Protein AF-A0A562ZFI2-F1 (afdb_monomer_lite)

Organism: NCBI:txid2596921

InterPro domains:
  IPR028974 TSP type-3 repeat [SSF103647] (74-122)

Radius of gyration: 59.34 Å; chains: 1; bounding box: 145×33×103 Å

pLDDT: mean 75.4, std 9.99, range [49.19, 89.62]

Structure (mmCIF, N/CA/C/O backbone):
data_AF-A0A562ZFI2-F1
#
_entry.id   AF-A0A562ZFI2-F1
#
loop_
_atom_site.group_PDB
_atom_site.id
_atom_site.type_symbol
_atom_site.label_atom_id
_atom_site.label_alt_id
_atom_site.label_comp_id
_atom_site.label_asym_id
_atom_site.label_entity_id
_atom_site.label_seq_id
_atom_site.pdbx_PDB_ins_code
_atom_site.Cartn_x
_atom_site.Cartn_y
_atom_site.Cartn_z
_atom_site.occupancy
_atom_site.B_iso_or_equiv
_atom_site.auth_seq_id
_atom_site.auth_comp_id
_atom_site.auth_asym_id
_atom_site.auth_atom_id
_atom_site.pdbx_PDB_model_num
ATOM 1 N N . MET A 1 1 ? 111.688 -13.008 -59.959 1.00 57.69 1 MET A N 1
ATOM 2 C CA . MET A 1 1 ? 110.525 -13.518 -59.191 1.00 57.69 1 MET A CA 1
ATOM 3 C C . MET A 1 1 ? 110.239 -14.950 -59.624 1.00 57.69 1 MET A C 1
ATOM 5 O O . MET A 1 1 ? 110.161 -15.202 -60.822 1.00 57.69 1 MET A O 1
ATOM 9 N N . ASN A 1 2 ? 110.143 -15.889 -58.679 1.00 64.81 2 ASN A N 1
ATOM 10 C CA . ASN A 1 2 ? 110.005 -17.320 -58.975 1.00 64.81 2 ASN A CA 1
ATOM 11 C C . ASN A 1 2 ? 108.561 -17.634 -59.393 1.00 64.81 2 ASN A C 1
ATOM 13 O O . ASN A 1 2 ? 107.645 -17.527 -58.579 1.00 64.81 2 ASN A O 1
ATOM 17 N N . ARG A 1 3 ? 108.364 -18.031 -60.660 1.00 65.94 3 ARG A N 1
ATOM 18 C CA . ARG A 1 3 ? 107.043 -18.238 -61.294 1.00 65.94 3 ARG A CA 1
ATOM 19 C C . ARG A 1 3 ? 106.118 -19.201 -60.530 1.00 65.94 3 ARG A C 1
ATOM 21 O O . ARG A 1 3 ? 104.900 -19.058 -60.588 1.00 65.94 3 ARG A O 1
ATOM 28 N N . SER A 1 4 ? 106.685 -20.150 -59.785 1.00 67.69 4 SER A N 1
ATOM 29 C CA . SER A 1 4 ? 105.947 -21.120 -58.965 1.00 67.69 4 SER A CA 1
ATOM 30 C C . SER A 1 4 ? 105.308 -20.508 -57.714 1.00 67.69 4 SER A C 1
ATOM 32 O O . SER A 1 4 ? 104.249 -20.965 -57.287 1.00 67.69 4 SER A O 1
ATOM 34 N N . VAL A 1 5 ? 105.911 -19.462 -57.142 1.00 70.75 5 VAL A N 1
ATOM 35 C CA . VAL A 1 5 ? 105.391 -18.779 -55.946 1.00 70.75 5 VAL A CA 1
ATOM 36 C C . VAL A 1 5 ? 104.191 -17.909 -56.317 1.00 70.75 5 VAL A C 1
ATOM 38 O O . VAL A 1 5 ? 103.161 -17.981 -55.654 1.00 70.75 5 VAL A O 1
ATOM 41 N N . THR A 1 6 ? 104.275 -17.186 -57.437 1.00 72.81 6 THR A N 1
ATOM 42 C CA . THR A 1 6 ? 103.173 -16.367 -57.973 1.00 72.81 6 THR A CA 1
ATOM 43 C C . THR A 1 6 ? 101.976 -17.198 -58.438 1.00 72.81 6 THR A C 1
ATOM 45 O O . THR A 1 6 ? 100.834 -16.771 -58.293 1.00 72.81 6 THR A O 1
ATOM 48 N N . PHE A 1 7 ? 102.211 -18.404 -58.967 1.00 78.25 7 PHE A N 1
ATOM 49 C CA . PHE A 1 7 ? 101.127 -19.300 -59.380 1.00 78.25 7 PHE A CA 1
ATOM 50 C C . PHE A 1 7 ? 100.343 -19.845 -58.176 1.00 78.25 7 PHE A C 1
ATOM 52 O O . PHE A 1 7 ? 99.115 -19.825 -58.169 1.00 78.25 7 PHE A O 1
ATOM 59 N N . ARG A 1 8 ? 101.041 -20.267 -57.113 1.00 81.38 8 ARG A N 1
ATOM 60 C CA . ARG A 1 8 ? 100.404 -20.777 -55.885 1.00 81.38 8 ARG A CA 1
ATOM 61 C C . ARG A 1 8 ? 99.591 -19.702 -55.162 1.00 81.38 8 ARG A C 1
ATOM 63 O O . ARG A 1 8 ? 98.486 -19.988 -54.709 1.00 81.38 8 ARG A O 1
ATOM 70 N N . SER A 1 9 ? 100.097 -18.468 -55.100 1.00 79.31 9 SER A N 1
ATOM 71 C CA . SER A 1 9 ? 99.352 -17.346 -54.517 1.00 79.31 9 SER A CA 1
ATOM 72 C C . SER A 1 9 ? 98.106 -16.990 -55.329 1.00 79.31 9 SER A C 1
ATOM 74 O O . SER A 1 9 ? 97.076 -16.679 -54.742 1.00 79.31 9 SER A O 1
ATOM 76 N N . ALA A 1 10 ? 98.167 -17.085 -56.663 1.00 85.31 10 ALA A N 1
ATOM 77 C CA . ALA A 1 10 ? 97.009 -16.838 -57.521 1.00 85.31 10 ALA A CA 1
ATOM 78 C C . ALA A 1 10 ? 95.898 -17.878 -57.303 1.00 85.31 10 ALA A C 1
ATOM 80 O O . ALA A 1 10 ? 94.730 -17.514 -57.201 1.00 85.31 10 ALA A O 1
ATOM 81 N N . VAL A 1 11 ? 96.256 -19.158 -57.156 1.00 88.06 11 VAL A N 1
ATOM 82 C CA . VAL A 1 11 ? 95.288 -20.229 -56.865 1.00 88.06 11 VAL A CA 1
ATOM 83 C C . VAL A 1 11 ? 94.666 -20.059 -55.477 1.00 88.06 11 VAL A C 1
ATOM 85 O O . VAL A 1 11 ? 93.452 -20.177 -55.336 1.00 88.06 11 VAL A O 1
ATOM 88 N N . ALA A 1 12 ? 95.463 -19.724 -54.458 1.00 86.62 12 ALA A N 1
ATOM 89 C CA . ALA A 1 12 ? 94.946 -19.468 -53.113 1.00 86.62 12 ALA A CA 1
ATOM 90 C C . ALA A 1 12 ? 93.996 -18.258 -53.078 1.00 86.62 12 ALA A C 1
ATOM 92 O O . ALA A 1 12 ? 92.936 -18.326 -52.459 1.00 86.62 12 ALA A O 1
ATOM 93 N N . ALA A 1 13 ? 94.338 -17.180 -53.790 1.00 87.38 13 ALA A N 1
ATOM 94 C CA . ALA A 1 13 ? 93.479 -16.007 -53.918 1.00 87.38 13 ALA A CA 1
ATOM 95 C C . ALA A 1 13 ? 92.168 -16.338 -54.647 1.00 87.38 13 ALA A C 1
ATOM 97 O O . ALA A 1 13 ? 91.101 -15.927 -54.196 1.00 87.38 13 ALA A O 1
ATOM 98 N N . ALA A 1 14 ? 92.231 -17.126 -55.725 1.00 88.88 14 ALA A N 1
ATOM 99 C CA . ALA A 1 14 ? 91.051 -17.558 -56.468 1.00 88.88 14 ALA A CA 1
ATOM 100 C C . ALA A 1 14 ? 90.124 -18.446 -55.622 1.00 88.88 14 ALA A C 1
ATOM 102 O O . ALA A 1 14 ? 88.913 -18.243 -55.628 1.00 88.88 14 ALA A O 1
ATOM 103 N N . LEU A 1 15 ? 90.679 -19.387 -54.853 1.00 86.75 15 LEU A N 1
ATOM 104 C CA . LEU A 1 15 ? 89.900 -20.246 -53.955 1.00 86.75 15 LEU A CA 1
ATOM 105 C C . LEU A 1 15 ? 89.289 -19.460 -52.789 1.00 86.75 15 LEU A C 1
ATOM 107 O O . LEU A 1 15 ? 88.132 -19.688 -52.443 1.00 86.75 15 LEU A O 1
ATOM 111 N N . GLY A 1 16 ? 90.027 -18.500 -52.225 1.00 85.69 16 GLY A N 1
ATOM 112 C CA . GLY A 1 16 ? 89.507 -17.600 -51.194 1.00 85.69 16 GLY A CA 1
ATOM 113 C C . GLY A 1 16 ? 88.344 -16.749 -51.706 1.00 85.69 16 GLY A C 1
ATOM 114 O O . GLY A 1 16 ? 87.298 -16.683 -51.064 1.00 85.69 16 GLY A O 1
ATOM 115 N N . LEU A 1 17 ? 88.485 -16.164 -52.899 1.00 82.94 17 LEU A N 1
ATOM 116 C CA . LEU A 1 17 ? 87.417 -15.408 -53.560 1.00 82.94 17 LEU A CA 1
ATOM 117 C C . LEU A 1 17 ? 86.199 -16.279 -53.884 1.00 82.94 17 LEU A C 1
ATOM 119 O O . LEU A 1 17 ? 85.071 -15.846 -53.661 1.00 82.94 17 LEU A O 1
ATOM 123 N N . ALA A 1 18 ? 86.408 -17.509 -54.358 1.00 80.19 18 ALA A N 1
ATOM 124 C CA . ALA A 1 18 ? 85.322 -18.440 -54.655 1.00 80.19 18 ALA A CA 1
ATOM 125 C C . ALA A 1 18 ? 84.540 -18.841 -53.392 1.00 80.19 18 ALA A C 1
ATOM 127 O O . ALA A 1 18 ? 83.312 -18.885 -53.422 1.00 80.19 18 ALA A O 1
ATOM 128 N N . ALA A 1 19 ? 85.226 -19.072 -52.269 1.00 78.94 19 ALA A N 1
ATOM 129 C CA . ALA A 1 19 ? 84.581 -19.384 -50.994 1.00 78.94 19 ALA A CA 1
ATOM 130 C C . ALA A 1 19 ? 83.771 -18.196 -50.439 1.00 78.94 19 ALA A C 1
ATOM 132 O O . ALA A 1 19 ? 82.663 -18.384 -49.940 1.00 78.94 19 ALA A O 1
ATOM 133 N N . LEU A 1 20 ? 84.284 -16.969 -50.582 1.00 73.19 20 LEU A N 1
ATOM 134 C CA . LEU A 1 20 ? 83.556 -15.745 -50.232 1.00 73.19 20 LEU A CA 1
ATOM 135 C C . LEU A 1 20 ? 82.312 -15.551 -51.109 1.00 73.19 20 LEU A C 1
ATOM 137 O O . LEU A 1 20 ? 81.243 -15.237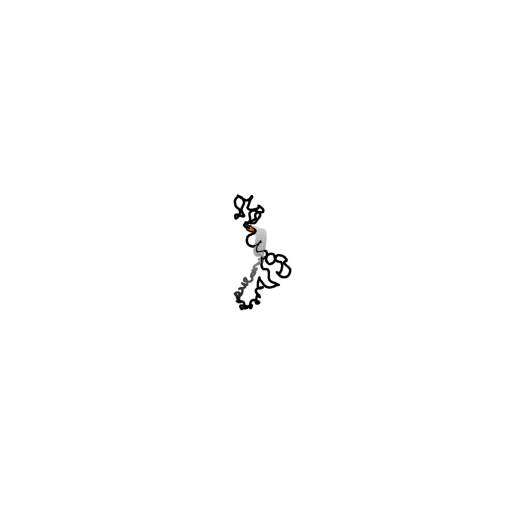 -50.589 1.00 73.19 20 LEU A O 1
ATOM 141 N N . ALA A 1 21 ? 82.417 -15.802 -52.415 1.00 72.56 21 ALA A N 1
ATOM 142 C CA . ALA A 1 21 ? 81.289 -15.691 -53.339 1.00 72.56 21 ALA A CA 1
ATOM 143 C C . ALA A 1 21 ? 80.206 -16.759 -53.099 1.00 72.56 21 ALA A C 1
ATOM 145 O O . ALA A 1 21 ? 79.027 -16.491 -53.311 1.00 72.56 21 ALA A O 1
ATOM 146 N N . ALA A 1 22 ? 80.581 -17.948 -52.619 1.00 67.25 22 ALA A N 1
ATOM 147 C CA . ALA A 1 22 ? 79.644 -19.031 -52.317 1.00 67.25 22 ALA A CA 1
ATOM 148 C C . ALA A 1 22 ? 78.835 -18.818 -51.021 1.00 67.25 22 ALA A C 1
ATOM 150 O O . ALA A 1 22 ? 77.887 -19.556 -50.767 1.00 67.25 22 ALA A O 1
ATOM 151 N N . SER A 1 23 ? 79.178 -17.818 -50.201 1.00 61.28 23 SER A N 1
ATOM 152 C CA . SER A 1 23 ? 78.543 -17.577 -48.895 1.00 61.28 23 SER A CA 1
ATOM 153 C C . SER A 1 23 ? 77.192 -16.840 -48.955 1.00 61.28 23 SER A C 1
ATOM 155 O O . SER A 1 23 ? 76.671 -16.426 -47.919 1.00 61.28 23 SER A O 1
ATOM 157 N N . THR A 1 24 ? 76.595 -16.666 -50.141 1.00 61.16 24 THR A N 1
ATOM 158 C CA . THR A 1 24 ? 75.329 -15.932 -50.289 1.00 61.16 24 THR A CA 1
ATOM 159 C C . THR A 1 24 ? 74.199 -16.606 -49.512 1.00 61.16 24 THR A C 1
ATOM 161 O O . THR A 1 24 ? 73.830 -17.752 -49.762 1.00 61.16 24 THR A O 1
ATOM 164 N N . ALA A 1 25 ? 73.691 -15.849 -48.547 1.00 60.34 25 ALA A N 1
ATOM 165 C CA . ALA A 1 25 ? 72.915 -16.267 -47.397 1.00 60.34 25 ALA A CA 1
ATOM 166 C C . ALA A 1 25 ? 71.620 -17.039 -47.704 1.00 60.34 25 ALA A C 1
ATOM 168 O O . ALA A 1 25 ? 70.786 -16.639 -48.517 1.00 60.34 25 ALA A O 1
ATOM 169 N N . SER A 1 26 ? 71.403 -18.110 -46.940 1.00 65.69 26 SER A N 1
ATOM 170 C CA . SER A 1 26 ? 70.094 -18.733 -46.777 1.00 65.69 26 SER A CA 1
ATOM 171 C C . SER A 1 26 ? 69.165 -17.760 -46.044 1.00 65.69 26 SER A C 1
ATOM 173 O O . SER A 1 26 ? 69.206 -17.649 -44.819 1.00 65.69 26 SER A O 1
ATOM 175 N N . HIS A 1 27 ? 68.334 -17.027 -46.779 1.00 64.06 27 HIS A N 1
ATOM 176 C CA . HIS A 1 27 ? 67.281 -16.206 -46.186 1.00 64.06 27 HIS A CA 1
ATOM 177 C C . HIS A 1 27 ? 66.012 -17.047 -46.050 1.00 64.06 27 HIS A C 1
ATOM 179 O O . HIS A 1 27 ? 65.254 -17.208 -47.007 1.00 64.06 27 HIS A O 1
ATOM 185 N N . ALA A 1 28 ? 65.770 -17.586 -44.856 1.00 67.25 28 ALA A N 1
ATOM 186 C CA . ALA A 1 28 ? 64.451 -18.089 -44.502 1.00 67.25 28 ALA A CA 1
ATOM 187 C C . ALA A 1 28 ? 63.522 -16.876 -44.353 1.00 67.25 28 ALA A C 1
ATOM 189 O O . ALA A 1 28 ? 63.568 -16.170 -43.347 1.00 67.25 28 ALA A O 1
ATOM 190 N N . ARG A 1 29 ? 62.735 -16.576 -45.391 1.00 66.56 29 ARG A N 1
ATOM 191 C CA . ARG A 1 29 ? 61.731 -15.510 -45.315 1.00 66.56 29 ARG A CA 1
ATOM 192 C C . ARG A 1 29 ? 60.590 -15.994 -44.429 1.00 66.56 29 ARG A C 1
ATOM 194 O O . ARG A 1 29 ? 59.867 -16.915 -44.799 1.00 66.56 29 ARG A O 1
ATOM 201 N N . GLY A 1 30 ? 60.482 -15.405 -43.245 1.00 69.62 30 GLY A N 1
ATOM 202 C CA . GLY A 1 30 ? 59.439 -15.686 -42.263 1.00 69.62 30 GLY A CA 1
ATOM 203 C C . GLY A 1 30 ? 58.289 -14.693 -42.369 1.00 69.62 30 GLY A C 1
ATOM 204 O O . GLY A 1 30 ? 57.959 -14.052 -41.378 1.00 69.62 30 GLY A O 1
ATOM 205 N N . ASP A 1 31 ? 57.705 -14.543 -43.556 1.00 75.00 31 ASP A N 1
ATOM 206 C CA . ASP A 1 31 ? 56.590 -13.619 -43.765 1.00 75.00 31 ASP A CA 1
ATOM 207 C C . ASP A 1 31 ? 55.275 -14.355 -43.496 1.00 75.00 31 ASP A C 1
ATOM 209 O O . ASP A 1 31 ? 54.649 -14.903 -44.404 1.00 75.00 31 ASP A O 1
ATOM 213 N N . PHE A 1 32 ? 54.861 -14.405 -42.230 1.00 73.94 32 PHE A N 1
ATOM 214 C CA . PHE A 1 32 ? 53.521 -14.860 -41.876 1.00 73.94 32 PHE A CA 1
ATOM 215 C C . PHE A 1 32 ? 52.756 -13.753 -41.157 1.00 73.94 32 PHE A C 1
ATOM 217 O O . PHE A 1 32 ? 53.235 -13.127 -40.214 1.00 73.94 32 PHE A O 1
ATOM 224 N N . GLN A 1 33 ? 51.534 -13.522 -41.624 1.00 81.75 33 GLN A N 1
ATOM 225 C CA . GLN A 1 33 ? 50.602 -12.570 -41.046 1.00 81.75 33 GLN A CA 1
ATOM 226 C C . GLN A 1 33 ? 49.455 -13.358 -40.425 1.00 81.75 33 GLN A C 1
ATOM 228 O O . GLN A 1 33 ? 48.697 -14.026 -41.124 1.00 81.75 33 GLN A O 1
ATOM 233 N N . ILE A 1 34 ? 49.340 -13.289 -39.102 1.00 80.75 34 ILE A N 1
ATOM 234 C CA . ILE A 1 34 ? 48.224 -13.884 -38.369 1.00 80.75 34 ILE A CA 1
ATOM 235 C C . ILE A 1 34 ? 47.249 -12.763 -38.040 1.00 80.75 34 ILE A C 1
ATOM 237 O O . ILE A 1 34 ? 47.576 -11.848 -37.285 1.00 80.75 34 ILE A O 1
ATOM 241 N N . SER A 1 35 ? 46.051 -12.837 -38.611 1.00 80.69 35 SER A N 1
ATOM 242 C CA . SER A 1 35 ? 44.931 -11.975 -38.256 1.00 80.69 35 SER A CA 1
ATOM 243 C C . SER A 1 35 ? 43.868 -12.801 -37.540 1.00 80.69 35 SER A C 1
ATOM 245 O O . SER A 1 35 ? 43.383 -13.813 -38.042 1.00 80.69 35 SER A O 1
ATOM 247 N N . ILE A 1 36 ? 43.518 -12.368 -36.331 1.00 83.00 36 ILE A N 1
ATOM 248 C CA . ILE A 1 36 ? 42.444 -12.963 -35.541 1.00 83.00 36 ILE A CA 1
ATOM 249 C C . ILE A 1 36 ? 41.283 -11.979 -35.590 1.00 83.00 36 ILE A C 1
ATOM 251 O O . ILE A 1 36 ? 41.344 -10.897 -35.010 1.00 83.00 36 ILE A O 1
ATOM 255 N N . GLY A 1 37 ? 40.243 -12.342 -36.337 1.00 83.19 37 GLY A N 1
ATOM 256 C CA . GLY A 1 37 ? 39.001 -11.584 -36.362 1.00 83.19 37 GLY A CA 1
ATOM 257 C C . GLY A 1 37 ? 38.244 -11.793 -35.058 1.00 83.19 37 GLY A C 1
ATOM 258 O O . GLY A 1 37 ? 37.961 -12.929 -34.682 1.00 83.19 37 GLY A O 1
ATOM 259 N N . VAL A 1 38 ? 37.905 -10.704 -34.374 1.00 84.50 38 VAL A N 1
ATOM 260 C CA . VAL A 1 38 ? 36.983 -10.751 -33.237 1.00 84.50 38 VAL A CA 1
ATOM 261 C C . VAL A 1 38 ? 35.573 -10.534 -33.789 1.00 84.50 38 VAL A C 1
ATOM 263 O O . VAL A 1 38 ? 35.373 -9.559 -34.521 1.00 84.50 38 VAL A O 1
ATOM 266 N N . PRO A 1 39 ? 34.600 -11.421 -33.510 1.00 82.62 39 PRO A N 1
ATOM 267 C CA . PRO A 1 39 ? 33.234 -11.209 -33.965 1.00 82.62 39 PRO A CA 1
ATOM 268 C C . PRO A 1 39 ? 32.685 -9.912 -33.370 1.00 82.62 39 PRO A C 1
ATOM 270 O O . PRO A 1 39 ? 32.902 -9.612 -32.193 1.00 82.62 39 PRO A O 1
ATOM 273 N N . ALA A 1 40 ? 31.986 -9.137 -34.201 1.00 82.88 40 ALA A N 1
ATOM 274 C CA .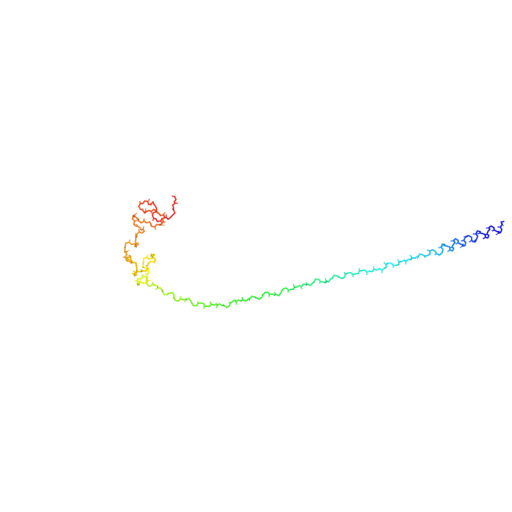 ALA A 1 40 ? 31.347 -7.909 -33.758 1.00 82.88 40 ALA A CA 1
ATOM 275 C C . ALA A 1 40 ? 30.353 -8.219 -32.624 1.00 82.88 40 ALA A C 1
ATOM 277 O O . ALA A 1 40 ? 29.653 -9.237 -32.690 1.00 82.88 40 ALA A O 1
ATOM 278 N N . PRO A 1 41 ? 30.278 -7.367 -31.588 1.00 80.19 41 PRO A N 1
ATOM 279 C CA . PRO A 1 41 ? 29.333 -7.566 -30.505 1.00 80.19 41 PRO A CA 1
ATOM 280 C C . PRO A 1 41 ? 27.907 -7.567 -31.058 1.00 80.19 41 PRO A C 1
ATOM 282 O O . PRO A 1 41 ? 27.478 -6.631 -31.735 1.00 80.19 41 PRO A O 1
ATOM 285 N N . VAL A 1 42 ? 27.176 -8.642 -30.768 1.00 82.44 42 VAL A N 1
ATOM 286 C CA . VAL A 1 42 ? 25.747 -8.730 -31.064 1.00 82.44 42 VAL A CA 1
ATOM 287 C C . VAL A 1 42 ? 25.017 -7.948 -29.982 1.00 82.44 42 VAL A C 1
ATOM 289 O O . VAL A 1 42 ? 24.957 -8.371 -28.827 1.00 82.44 42 VAL A O 1
ATOM 292 N N . TYR A 1 43 ? 24.485 -6.789 -30.356 1.00 81.50 43 TYR A N 1
ATOM 293 C CA . TYR A 1 43 ? 23.620 -6.009 -29.484 1.00 81.50 43 TYR A CA 1
ATOM 294 C C . TYR A 1 43 ? 22.203 -6.562 -29.565 1.00 81.50 43 TYR A C 1
ATOM 296 O O . TYR A 1 43 ? 21.556 -6.501 -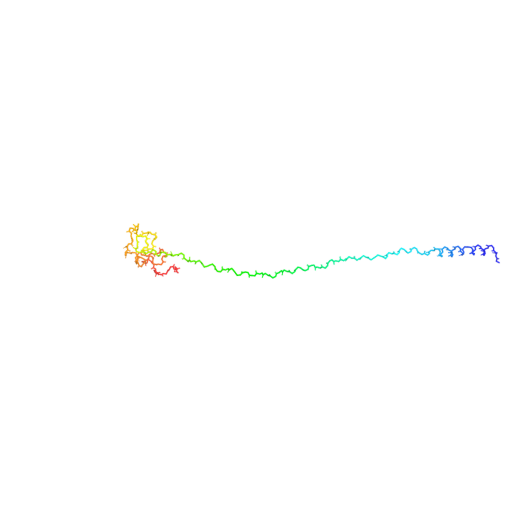30.610 1.00 81.50 43 TYR A O 1
ATOM 304 N N . TYR A 1 44 ? 21.721 -7.093 -28.448 1.00 80.69 44 TYR A N 1
ATOM 305 C CA . TYR A 1 44 ? 20.318 -7.441 -28.291 1.00 80.69 44 TYR A CA 1
ATOM 306 C C . TYR A 1 44 ? 19.556 -6.183 -27.881 1.00 80.69 44 TYR A C 1
ATOM 308 O O . TYR A 1 44 ? 19.824 -5.603 -26.831 1.00 80.69 44 TYR A O 1
ATOM 316 N N . SER A 1 45 ? 18.616 -5.751 -28.719 1.00 78.44 45 SER A N 1
ATOM 317 C CA . SER A 1 45 ? 17.616 -4.764 -28.328 1.00 78.44 45 SER A CA 1
ATOM 318 C C . SER A 1 45 ? 16.480 -5.489 -27.616 1.00 78.44 45 SER A C 1
ATOM 320 O O . SER A 1 45 ? 15.813 -6.331 -28.223 1.00 78.44 45 SER A O 1
ATOM 322 N N . GLU A 1 46 ? 16.254 -5.176 -26.346 1.00 83.12 46 GLU A N 1
ATOM 323 C CA . GLU A 1 46 ? 15.083 -5.676 -25.634 1.00 83.12 46 GLU A CA 1
ATOM 324 C C . GLU A 1 46 ? 13.808 -5.045 -26.229 1.00 83.12 46 GLU A C 1
ATOM 326 O O . GLU A 1 46 ? 13.768 -3.825 -26.429 1.00 83.12 46 GLU A O 1
ATOM 331 N N . PRO A 1 47 ? 12.779 -5.841 -26.577 1.00 82.56 47 PRO A N 1
ATOM 332 C CA . PRO A 1 47 ? 11.519 -5.299 -27.067 1.00 82.56 47 PRO A CA 1
ATOM 333 C C . PRO A 1 47 ? 10.850 -4.452 -25.981 1.00 82.56 47 PRO A C 1
ATOM 335 O O . PRO A 1 47 ? 10.904 -4.778 -24.796 1.00 82.56 47 PRO A O 1
ATOM 338 N N . ALA A 1 48 ? 10.198 -3.362 -26.389 1.00 84.19 48 ALA A N 1
ATOM 339 C CA . ALA A 1 48 ? 9.524 -2.478 -25.448 1.00 84.19 48 ALA A CA 1
ATOM 340 C C . ALA A 1 48 ? 8.459 -3.258 -24.648 1.00 84.19 48 ALA A C 1
ATOM 342 O O . ALA A 1 48 ? 7.674 -4.002 -25.248 1.00 84.19 48 ALA A O 1
ATOM 343 N N . PRO A 1 49 ? 8.403 -3.094 -23.315 1.00 83.56 49 PRO A N 1
ATOM 344 C CA . PRO A 1 49 ? 7.412 -3.775 -22.500 1.00 83.56 49 PRO A CA 1
ATO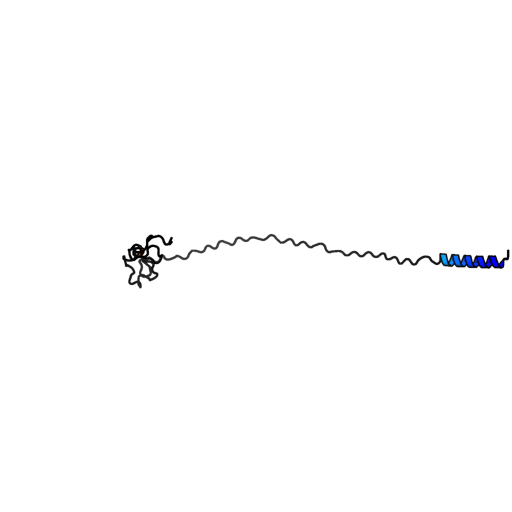M 345 C C . PRO A 1 49 ? 6.009 -3.318 -22.901 1.00 83.56 49 PRO A C 1
ATOM 347 O O . PRO A 1 49 ? 5.713 -2.123 -22.956 1.00 83.56 49 PRO A O 1
ATOM 350 N N . TYR A 1 50 ? 5.133 -4.283 -23.177 1.00 85.38 50 TYR A N 1
ATOM 351 C CA . TYR A 1 50 ? 3.726 -4.009 -23.426 1.00 85.38 50 TYR A CA 1
ATOM 352 C C . TYR A 1 50 ? 2.979 -3.971 -22.092 1.00 85.38 50 TYR A C 1
ATOM 354 O O . TYR A 1 50 ? 2.831 -4.992 -21.416 1.00 85.38 50 TYR A O 1
ATOM 362 N N . TYR A 1 51 ? 2.500 -2.790 -21.711 1.00 82.62 51 TYR A N 1
ATOM 363 C CA . TYR A 1 51 ? 1.703 -2.618 -20.502 1.00 82.62 51 TYR A CA 1
ATOM 364 C C . TYR A 1 51 ? 0.236 -2.930 -20.794 1.00 82.62 51 TYR A C 1
ATOM 366 O O . TYR A 1 51 ? -0.429 -2.215 -21.542 1.00 82.62 51 TYR A O 1
ATOM 374 N N . TYR A 1 52 ? -0.280 -3.990 -20.174 1.00 83.81 52 TYR A N 1
ATOM 375 C CA . TYR A 1 52 ? -1.709 -4.284 -20.173 1.00 83.81 52 TYR A CA 1
ATOM 376 C C . TYR A 1 52 ? -2.366 -3.623 -18.967 1.00 83.81 52 TYR A C 1
ATOM 378 O O . TYR A 1 52 ? -1.975 -3.865 -17.825 1.00 83.81 52 TYR A O 1
ATOM 386 N N . GLN A 1 53 ? -3.399 -2.821 -19.218 1.00 84.44 53 GLN A N 1
ATOM 387 C CA . GLN A 1 53 ? -4.305 -2.394 -18.162 1.00 84.44 53 GLN A CA 1
ATOM 388 C C . GLN A 1 53 ? -5.301 -3.533 -17.898 1.00 84.44 53 GLN A C 1
ATOM 390 O O . GLN A 1 53 ? -6.032 -3.910 -18.819 1.00 84.44 53 GLN A O 1
ATOM 395 N N . PRO A 1 54 ? -5.338 -4.118 -16.686 1.00 85.25 54 PRO A N 1
ATOM 396 C CA . PRO A 1 54 ? -6.324 -5.140 -16.372 1.00 85.25 54 PRO A CA 1
ATOM 397 C C . PRO A 1 54 ? -7.728 -4.536 -16.447 1.00 85.25 54 PRO A C 1
ATOM 399 O O . PRO A 1 54 ? -7.956 -3.401 -16.023 1.00 85.25 54 PRO A O 1
ATOM 402 N N . SER A 1 55 ? -8.672 -5.301 -16.994 1.00 84.88 55 SER A N 1
ATOM 403 C CA . SER A 1 55 ? -10.072 -4.883 -17.038 1.00 84.88 55 SER A CA 1
ATOM 404 C C . SER A 1 55 ? -10.603 -4.727 -15.605 1.00 84.88 55 SER A C 1
ATOM 406 O O . SER A 1 55 ? -10.361 -5.613 -14.778 1.00 84.88 55 SER A O 1
ATOM 408 N N . PRO A 1 56 ? -11.296 -3.621 -15.277 1.00 83.94 56 PRO A N 1
ATOM 409 C CA . PRO A 1 56 ? -11.866 -3.441 -13.953 1.00 83.94 56 PRO A CA 1
ATOM 410 C C . PRO A 1 56 ? -12.921 -4.519 -13.693 1.00 83.94 56 PRO A C 1
ATOM 412 O O . PRO A 1 56 ? -13.929 -4.618 -14.392 1.00 83.94 56 PRO A O 1
ATOM 415 N N . VAL A 1 57 ? -12.690 -5.331 -12.663 1.00 84.75 57 VAL A N 1
ATOM 416 C CA . VAL A 1 57 ? -13.677 -6.296 -12.181 1.00 84.75 57 VAL A CA 1
ATOM 417 C C . VAL A 1 57 ? -14.624 -5.567 -11.239 1.00 84.75 57 VAL A C 1
ATOM 419 O O . VAL A 1 57 ? -14.256 -5.205 -10.121 1.00 84.75 57 VAL A O 1
ATOM 422 N N . TYR A 1 58 ? -15.858 -5.358 -11.688 1.00 79.12 58 TYR A N 1
ATOM 423 C CA . TYR A 1 58 ? -16.917 -4.836 -10.835 1.00 79.12 58 TYR A CA 1
ATOM 424 C C . TYR A 1 58 ? -17.456 -5.960 -9.953 1.00 79.12 58 TYR A C 1
ATOM 426 O O . TYR A 1 58 ? -18.263 -6.781 -10.386 1.00 79.12 58 TYR A O 1
ATOM 434 N N . VAL A 1 59 ? -17.007 -5.993 -8.701 1.00 80.25 59 VAL A N 1
ATOM 435 C CA . VAL A 1 59 ? -17.614 -6.846 -7.680 1.00 80.25 59 VAL A CA 1
ATOM 436 C C . VAL A 1 59 ? -18.844 -6.122 -7.156 1.00 80.25 59 VAL A C 1
ATOM 438 O O . VAL A 1 59 ? -18.733 -5.035 -6.590 1.00 80.25 59 VAL A O 1
ATOM 441 N N . GLN A 1 60 ? -20.022 -6.718 -7.335 1.00 82.75 60 GLN A N 1
ATOM 442 C CA . GLN A 1 60 ? -21.196 -6.276 -6.596 1.00 82.75 60 GLN A CA 1
ATOM 443 C C . GLN A 1 60 ? -20.937 -6.575 -5.111 1.00 82.75 60 GLN A C 1
ATOM 445 O O . GLN A 1 60 ? -20.755 -7.748 -4.768 1.00 82.75 60 GLN A O 1
ATOM 450 N N . PRO A 1 61 ? -20.869 -5.560 -4.227 1.00 75.44 61 PRO A N 1
ATOM 451 C CA . PRO A 1 61 ? -20.737 -5.819 -2.805 1.00 75.44 61 PRO A CA 1
ATOM 452 C C . PRO A 1 61 ? -21.928 -6.665 -2.361 1.00 75.44 61 PRO A C 1
ATOM 454 O O . PRO A 1 61 ? -23.076 -6.365 -2.700 1.00 75.44 61 PRO A O 1
ATOM 457 N N . GLN A 1 62 ? -21.644 -7.747 -1.637 1.00 71.00 62 GLN A N 1
ATOM 458 C CA . GLN A 1 62 ? -22.693 -8.589 -1.080 1.00 71.00 62 GLN A CA 1
ATOM 459 C C . GLN A 1 62 ? -23.583 -7.713 -0.191 1.00 71.00 62 GLN A C 1
ATOM 461 O O . GLN A 1 62 ? -23.044 -6.918 0.589 1.00 71.00 62 GLN A O 1
ATOM 466 N N . PRO A 1 63 ? -24.919 -7.808 -0.307 1.00 66.31 63 PRO A N 1
ATOM 467 C CA . PRO A 1 63 ? -25.806 -7.051 0.555 1.00 66.31 63 PRO A CA 1
ATOM 468 C C . PRO A 1 63 ? -25.527 -7.451 2.002 1.00 66.31 63 PRO A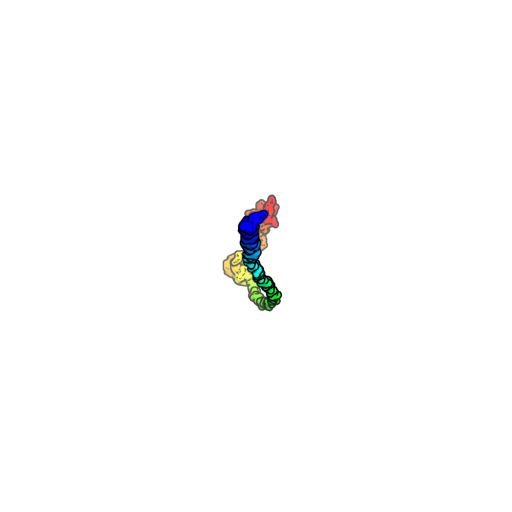 C 1
ATOM 470 O O . PRO A 1 63 ? -25.854 -8.553 2.442 1.00 66.31 63 PRO A O 1
ATOM 473 N N . VAL A 1 64 ? -24.894 -6.544 2.746 1.00 60.28 64 VAL A N 1
ATOM 474 C CA . VAL A 1 64 ? -24.788 -6.663 4.194 1.00 60.28 64 VAL A CA 1
ATOM 475 C C . VAL A 1 64 ? -26.183 -6.383 4.721 1.00 60.28 64 VAL A C 1
ATOM 477 O O . VAL A 1 64 ? -26.611 -5.231 4.816 1.00 60.28 64 VAL A O 1
ATOM 480 N N . TYR A 1 65 ? -26.920 -7.448 5.020 1.00 55.22 65 TYR A N 1
ATOM 481 C CA . TYR A 1 65 ? -28.145 -7.332 5.788 1.00 55.22 65 TYR A CA 1
ATOM 482 C C . TYR A 1 65 ? -27.751 -6.782 7.152 1.00 55.22 65 TYR A C 1
ATOM 484 O O . TYR A 1 65 ? -27.192 -7.489 7.989 1.00 55.22 65 TYR A O 1
ATOM 492 N N . GLY A 1 66 ? -27.980 -5.483 7.348 1.00 53.38 66 GLY A N 1
ATOM 493 C CA . GLY A 1 66 ? -27.812 -4.856 8.643 1.00 53.38 66 GLY A CA 1
ATOM 494 C C . GLY A 1 66 ? -28.678 -5.621 9.627 1.00 53.38 66 GLY A C 1
ATOM 495 O O . GLY A 1 66 ? -29.905 -5.549 9.548 1.00 53.38 66 GLY A O 1
ATOM 496 N N . HIS A 1 67 ? -28.043 -6.377 10.525 1.00 57.97 67 HIS A N 1
ATOM 497 C CA . HIS A 1 67 ? -28.728 -6.946 11.670 1.00 57.97 67 HIS A CA 1
ATOM 498 C C . HIS A 1 67 ? -29.414 -5.770 12.352 1.00 57.97 67 HIS A C 1
ATOM 500 O O . HIS A 1 67 ? -28.754 -4.867 12.873 1.00 57.97 67 HIS A O 1
ATOM 506 N N . GLN A 1 68 ? -30.745 -5.720 12.273 1.00 63.62 68 GLN A N 1
ATOM 507 C CA . GLN A 1 68 ? -31.518 -4.775 13.057 1.00 63.62 68 GLN A CA 1
ATOM 508 C C . GLN A 1 68 ? -31.060 -4.997 14.491 1.00 63.62 68 GLN A C 1
ATOM 510 O O . GLN A 1 68 ? -31.365 -6.035 15.070 1.00 63.62 68 GLN A O 1
ATOM 515 N N . ARG A 1 69 ? -30.303 -4.045 15.052 1.00 64.50 69 ARG A N 1
ATOM 516 C CA . ARG A 1 69 ? -29.690 -4.182 16.386 1.00 64.50 69 ARG A CA 1
ATOM 517 C C . ARG A 1 69 ? -30.706 -4.539 17.467 1.00 64.50 69 ARG A C 1
ATOM 519 O O . ARG A 1 69 ? -30.343 -5.008 18.527 1.00 64.50 69 ARG A O 1
ATOM 526 N N . ARG A 1 70 ? -31.991 -4.305 17.196 1.00 67.62 70 ARG A N 1
ATOM 527 C CA . ARG A 1 70 ? -33.115 -4.582 18.089 1.00 67.62 70 ARG A CA 1
ATOM 528 C C . ARG A 1 70 ? -33.803 -5.930 17.858 1.00 67.62 70 ARG A C 1
ATOM 530 O O . ARG A 1 70 ? -34.620 -6.303 18.692 1.00 67.62 70 ARG A O 1
ATOM 537 N N . GLY A 1 71 ? -33.533 -6.620 16.752 1.00 75.00 71 GLY A N 1
ATOM 538 C CA . GLY A 1 71 ? -34.088 -7.944 16.468 1.00 75.00 71 GLY A CA 1
ATOM 539 C C . GLY A 1 71 ? -33.461 -9.023 17.353 1.00 75.00 71 GLY A C 1
ATOM 540 O O . GLY A 1 71 ? -32.404 -8.804 17.933 1.00 75.00 71 GLY A O 1
ATOM 541 N N . ALA A 1 72 ? -34.092 -10.195 17.434 1.00 79.25 72 ALA A N 1
ATOM 542 C CA . ALA A 1 72 ? -33.642 -11.317 18.271 1.00 79.25 72 ALA A CA 1
ATOM 543 C C . ALA A 1 72 ? -32.182 -11.752 18.003 1.00 79.25 72 ALA A C 1
ATOM 545 O O . ALA A 1 72 ? -31.476 -12.160 18.918 1.00 79.25 72 ALA A O 1
ATOM 546 N N . TRP A 1 73 ? -31.725 -11.617 16.756 1.00 82.06 73 TRP A N 1
ATOM 547 C CA . TRP A 1 73 ? -30.356 -11.927 16.320 1.00 82.06 73 TRP A CA 1
ATOM 548 C C . TRP A 1 73 ? -29.459 -10.690 16.183 1.00 82.06 73 TRP A C 1
ATOM 550 O O . TRP A 1 73 ? -28.376 -10.774 15.614 1.00 82.06 73 TRP A O 1
ATOM 560 N N . GLY A 1 74 ? -29.939 -9.519 16.602 1.00 80.12 74 GLY A N 1
ATOM 561 C CA . GLY A 1 74 ? -29.122 -8.316 16.704 1.00 80.12 74 GLY A CA 1
ATOM 562 C C . GLY A 1 74 ? -28.314 -8.312 17.997 1.00 80.12 74 GLY A C 1
ATOM 563 O O . GLY A 1 74 ? -28.603 -9.080 18.907 1.00 80.12 74 GLY A O 1
ATOM 564 N N . ASP A 1 75 ? -27.339 -7.418 18.057 1.00 74.94 75 ASP A N 1
ATOM 565 C CA . ASP A 1 75 ? -26.536 -7.124 19.243 1.00 74.94 75 ASP A CA 1
ATOM 566 C C . ASP A 1 75 ? -26.803 -5.656 19.613 1.00 74.94 75 ASP A C 1
ATOM 568 O O . ASP A 1 75 ? -26.376 -4.720 18.913 1.00 74.94 75 ASP A O 1
ATOM 572 N N . ARG A 1 76 ? -27.683 -5.460 20.599 1.00 76.94 76 ARG A N 1
ATOM 573 C CA . ARG A 1 76 ? -28.257 -4.148 20.915 1.00 76.94 76 ARG A CA 1
ATOM 574 C C . ARG A 1 76 ? -27.280 -3.263 21.670 1.00 76.94 76 ARG A C 1
ATOM 576 O O . ARG A 1 76 ? -27.255 -2.059 21.394 1.00 76.94 76 ARG A O 1
ATOM 583 N N . ASP A 1 77 ? -26.531 -3.826 22.603 1.00 72.25 77 ASP A N 1
ATOM 584 C CA . ASP A 1 77 ? -25.619 -3.115 23.496 1.00 72.25 77 ASP A CA 1
ATOM 585 C C . ASP A 1 77 ? -24.135 -3.303 23.135 1.00 72.25 77 ASP A C 1
ATOM 587 O O . ASP A 1 77 ? -23.299 -2.534 23.614 1.00 72.25 77 ASP A O 1
ATOM 591 N N . GLY A 1 78 ? -23.823 -4.177 22.175 1.00 71.00 78 GLY A N 1
ATOM 592 C CA . GLY A 1 78 ? -22.506 -4.293 21.554 1.00 71.00 78 GLY A CA 1
ATOM 593 C C . GLY A 1 78 ? -21.544 -5.190 22.323 1.00 71.00 78 GLY A C 1
ATOM 594 O O . GLY A 1 78 ? -20.331 -4.993 22.206 1.00 71.00 78 GLY A O 1
ATOM 595 N N . ASP A 1 79 ? -22.058 -6.110 23.137 1.00 73.00 79 ASP A N 1
ATOM 596 C CA . ASP A 1 79 ? -21.257 -7.022 23.953 1.00 73.00 79 ASP A CA 1
ATOM 597 C C . ASP A 1 79 ? -20.909 -8.343 23.230 1.00 73.00 79 ASP A C 1
ATOM 599 O O . ASP A 1 79 ? -20.124 -9.149 23.738 1.00 73.00 79 ASP A O 1
ATOM 603 N N . GLY A 1 80 ? -21.425 -8.531 22.008 1.00 74.94 80 GLY A N 1
ATOM 604 C CA . GLY A 1 80 ? -21.189 -9.701 21.167 1.00 74.94 80 GLY A CA 1
ATOM 605 C C . GLY A 1 80 ? -22.135 -10.877 21.425 1.00 74.94 80 GLY A C 1
ATOM 606 O O . GLY A 1 80 ? -21.979 -11.921 20.783 1.00 74.94 80 GLY A O 1
ATOM 607 N N . ILE A 1 81 ? -23.119 -10.736 22.318 1.00 79.06 81 ILE A N 1
ATOM 608 C CA . ILE A 1 81 ? -24.142 -11.745 22.588 1.00 79.06 81 ILE A CA 1
ATOM 609 C C . ILE A 1 81 ? -25.430 -11.361 21.837 1.00 79.06 81 ILE A C 1
ATOM 611 O O . ILE A 1 81 ? -25.914 -10.238 21.941 1.00 79.06 81 ILE A O 1
ATOM 615 N N . PRO A 1 82 ? -26.044 -12.273 21.057 1.00 84.06 82 PRO A N 1
ATOM 616 C CA . PRO A 1 82 ? -27.321 -11.974 20.418 1.00 84.06 82 PRO A CA 1
ATOM 617 C C . PRO A 1 82 ? -28.405 -11.671 21.456 1.00 84.06 82 PRO A C 1
ATOM 619 O O . PRO A 1 82 ? -28.567 -12.442 22.398 1.00 84.06 82 PRO A O 1
ATOM 622 N N . ASN A 1 83 ? -29.233 -10.653 21.214 1.00 78.75 83 ASN A N 1
ATOM 623 C CA . ASN A 1 83 ? -30.336 -10.222 22.087 1.00 78.75 83 ASN A CA 1
ATOM 624 C C . ASN A 1 83 ? -31.209 -11.376 22.626 1.00 78.75 83 ASN A C 1
ATOM 626 O O . ASN A 1 83 ? -31.651 -11.359 23.767 1.00 78.75 83 ASN A O 1
ATOM 630 N N . ALA A 1 84 ? -31.464 -12.413 21.817 1.00 81.56 84 ALA A N 1
ATOM 631 C CA . ALA A 1 84 ? -32.247 -13.583 22.232 1.00 81.56 84 ALA A CA 1
ATOM 632 C C . ALA A 1 84 ? -31.579 -14.445 23.321 1.00 81.56 84 ALA A C 1
ATOM 634 O O . ALA A 1 84 ? -32.264 -15.184 24.025 1.00 81.56 84 ALA A O 1
ATOM 635 N N . HIS A 1 85 ? -30.253 -14.388 23.414 1.00 81.50 85 HIS A N 1
ATOM 636 C CA . HIS A 1 85 ? -29.420 -15.139 24.357 1.00 81.50 85 HIS A CA 1
ATOM 637 C C . HIS A 1 85 ? -28.800 -14.222 25.412 1.00 81.50 85 HIS A C 1
ATOM 639 O O . HIS A 1 85 ? -28.279 -14.702 26.420 1.00 81.50 85 HIS A O 1
ATOM 645 N N . ASP A 1 86 ? -28.889 -12.915 25.198 1.00 73.25 86 ASP A N 1
ATOM 646 C CA . ASP A 1 86 ? -28.443 -11.916 26.134 1.00 73.25 86 ASP A CA 1
ATOM 647 C C . ASP A 1 86 ? -29.532 -11.645 27.180 1.00 73.25 86 ASP A C 1
ATOM 649 O O . ASP A 1 86 ? -30.543 -10.973 26.962 1.00 73.25 86 ASP A O 1
ATOM 653 N N . ARG A 1 87 ? -29.302 -12.182 28.380 1.00 72.06 87 ARG A N 1
ATOM 654 C CA . ARG A 1 87 ? -30.154 -11.946 29.553 1.00 72.06 87 ARG A CA 1
ATOM 655 C C . ARG A 1 87 ? -30.199 -10.456 29.932 1.00 72.06 87 ARG A C 1
ATOM 657 O O . ARG A 1 87 ? -31.107 -10.045 30.663 1.00 72.06 87 ARG A O 1
ATOM 664 N N . TRP A 1 88 ? -29.242 -9.663 29.462 1.00 66.69 88 TRP A N 1
ATOM 665 C CA . TRP A 1 88 ? -29.085 -8.244 29.733 1.00 66.69 88 TRP A CA 1
ATOM 666 C C . TRP A 1 88 ? -29.300 -7.337 28.504 1.00 66.69 88 TRP A C 1
ATOM 668 O O . TRP A 1 88 ? -29.070 -6.138 28.659 1.00 66.69 88 TRP A O 1
ATOM 678 N N . ASP A 1 89 ? -29.933 -7.839 27.422 1.00 62.44 89 ASP A N 1
ATOM 679 C CA . ASP A 1 89 ? -30.262 -7.155 26.132 1.00 62.44 89 ASP A CA 1
ATOM 680 C C . ASP A 1 89 ? -30.717 -5.695 26.307 1.00 62.44 89 ASP A C 1
ATOM 682 O O . ASP A 1 89 ? -30.425 -4.800 25.514 1.00 62.44 89 ASP A O 1
ATOM 686 N N . ASN A 1 90 ? -31.452 -5.417 27.388 1.00 58.34 90 ASN A N 1
ATOM 687 C CA . ASN A 1 90 ? -31.978 -4.090 27.702 1.00 58.34 90 ASN A CA 1
ATOM 688 C C . ASN A 1 90 ? -31.625 -3.579 29.091 1.00 58.34 90 ASN A C 1
ATOM 690 O O . ASN A 1 90 ? -32.422 -2.857 29.709 1.00 58.34 90 ASN A O 1
ATOM 694 N N . SER A 1 91 ? -30.431 -3.862 29.598 1.00 55.59 91 SER A N 1
ATOM 695 C CA . SER A 1 91 ? -29.954 -3.102 30.739 1.00 55.59 91 SER A CA 1
ATOM 696 C C . SER A 1 91 ? -29.683 -1.667 30.277 1.00 55.59 91 SER A C 1
ATOM 698 O O . SER A 1 91 ? -28.560 -1.259 30.011 1.00 55.59 91 SER A O 1
ATOM 700 N N . ARG A 1 92 ? -30.718 -0.816 30.358 1.00 49.19 92 ARG A N 1
ATOM 701 C CA . ARG A 1 92 ? -30.641 0.661 30.446 1.00 49.19 92 ARG A CA 1
ATOM 702 C C . ARG A 1 92 ? -29.647 1.142 31.523 1.00 49.19 92 ARG A C 1
ATOM 704 O O . ARG A 1 92 ? -29.447 2.335 31.713 1.00 49.19 92 ARG A O 1
ATOM 711 N N . ARG A 1 93 ? -29.053 0.208 32.272 1.00 51.41 93 ARG A N 1
ATOM 712 C CA . ARG A 1 93 ? -27.944 0.383 33.197 1.00 51.41 93 ARG A CA 1
ATOM 713 C C . ARG A 1 93 ? -26.572 0.490 32.513 1.00 51.41 93 ARG A C 1
ATOM 715 O O . ARG A 1 93 ? -25.725 1.131 33.126 1.00 51.41 93 ARG A O 1
ATOM 722 N N . HIS A 1 94 ? -26.368 -0.053 31.309 1.00 51.28 94 HIS A N 1
ATOM 723 C CA . HIS A 1 94 ? -25.068 -0.052 30.618 1.00 51.28 94 HIS A CA 1
ATOM 724 C C . HIS A 1 94 ? -24.813 1.184 29.762 1.00 51.28 94 HIS A C 1
ATOM 726 O O . HIS A 1 94 ? -23.659 1.570 29.610 1.00 51.28 94 HIS A O 1
ATOM 732 N N . VAL A 1 95 ? -25.864 1.870 29.297 1.00 53.31 95 VAL A N 1
ATOM 733 C CA . VAL A 1 95 ? -25.720 3.009 28.367 1.00 53.31 95 VAL A CA 1
ATOM 734 C C . VAL A 1 95 ? -24.865 4.151 28.928 1.00 53.31 95 VAL A C 1
ATOM 736 O O . VAL A 1 95 ? -24.270 4.883 28.155 1.00 53.31 95 VAL A O 1
ATOM 739 N N . ASN A 1 96 ? -24.741 4.248 30.256 1.00 59.09 96 ASN A N 1
ATOM 740 C CA . ASN A 1 96 ? -23.870 5.214 30.928 1.00 59.09 96 ASN A CA 1
ATOM 741 C C . ASN A 1 96 ? -22.988 4.544 31.999 1.00 59.09 96 ASN A C 1
ATOM 743 O O . ASN A 1 96 ? -22.627 5.193 32.978 1.00 59.09 96 ASN A O 1
ATOM 747 N N . GLN A 1 97 ? -22.713 3.233 31.911 1.00 62.25 97 GLN A N 1
ATOM 748 C CA . GLN A 1 97 ? -21.921 2.561 32.953 1.00 62.25 97 GLN A CA 1
ATOM 749 C C . GLN A 1 97 ? -20.477 3.050 32.961 1.00 62.25 97 GLN A C 1
ATOM 751 O O . GLN A 1 97 ? -19.931 3.212 34.045 1.00 62.25 97 GLN A O 1
ATOM 756 N N . ALA A 1 98 ? -19.939 3.366 31.783 1.00 68.94 98 ALA A N 1
ATOM 757 C CA . ALA A 1 98 ? -18.664 4.044 31.602 1.00 68.94 98 ALA A CA 1
ATOM 758 C C . ALA A 1 98 ? -18.581 5.332 32.436 1.00 68.94 98 ALA A C 1
ATOM 760 O O . ALA A 1 98 ? -17.628 5.471 33.175 1.00 68.94 98 ALA A O 1
ATOM 761 N N . ASP A 1 99 ? -19.596 6.208 32.432 1.00 70.81 99 ASP A N 1
ATOM 762 C CA . ASP A 1 99 ? -19.592 7.485 33.178 1.00 70.81 99 ASP A CA 1
ATOM 763 C C . ASP A 1 99 ? -19.954 7.369 34.677 1.00 70.81 99 ASP A C 1
ATOM 765 O O . ASP A 1 99 ? -19.978 8.369 35.400 1.00 70.81 99 ASP A O 1
ATOM 769 N N . ARG A 1 100 ? -20.287 6.177 35.194 1.00 78.50 100 ARG A N 1
ATOM 770 C CA . ARG A 1 100 ? -20.641 6.024 36.621 1.00 78.50 100 ARG A CA 1
ATOM 771 C C . ARG A 1 100 ? -19.410 6.194 37.515 1.00 78.50 100 ARG A C 1
ATOM 773 O O . ARG A 1 100 ? -18.305 5.915 37.072 1.00 78.50 100 ARG A O 1
ATOM 780 N N . PRO A 1 101 ? -19.574 6.525 38.811 1.00 82.81 101 PRO A N 1
ATOM 781 C CA . PRO A 1 101 ? -18.443 6.600 39.743 1.00 82.81 101 PRO A CA 1
ATOM 782 C C . PRO A 1 101 ? -17.607 5.310 39.813 1.00 82.81 101 PRO A C 1
ATOM 784 O O . PRO A 1 101 ? -16.402 5.359 40.014 1.00 82.81 101 PRO A O 1
ATOM 787 N N . TRP A 1 102 ? -18.246 4.152 39.635 1.00 83.81 102 TRP A N 1
ATOM 788 C CA . TRP A 1 102 ? -17.584 2.840 39.602 1.00 83.81 102 TRP A CA 1
ATOM 789 C C . TRP A 1 102 ? -17.306 2.329 38.180 1.00 83.81 102 TRP A C 1
ATOM 791 O O . TRP A 1 102 ? -16.879 1.191 38.021 1.00 83.81 102 TRP A O 1
ATOM 801 N N . GLY A 1 103 ? -17.632 3.128 37.163 1.00 84.31 103 GLY A N 1
ATOM 802 C CA . GLY A 1 103 ? -17.297 2.866 35.769 1.00 84.31 103 GLY A CA 1
ATOM 803 C C . GLY A 1 103 ? -15.867 3.263 35.455 1.00 84.31 103 GLY A C 1
ATOM 804 O O . GLY A 1 103 ? -15.233 3.932 36.262 1.00 84.31 103 GLY A O 1
ATOM 805 N N . ASP A 1 104 ? -15.401 2.858 34.286 1.00 82.81 104 ASP A N 1
ATOM 806 C CA . ASP A 1 104 ? -14.092 3.194 33.735 1.00 82.81 104 ASP A CA 1
ATOM 807 C C . ASP A 1 104 ? -14.349 3.787 32.342 1.00 82.81 104 ASP A C 1
ATOM 809 O O . ASP A 1 104 ? -14.654 3.057 31.389 1.00 82.81 104 ASP A O 1
ATOM 813 N N . ALA A 1 105 ? -14.437 5.120 32.274 1.00 84.69 105 ALA A N 1
ATOM 814 C CA . ALA A 1 105 ? -14.956 5.808 31.094 1.00 84.69 105 ALA A CA 1
ATOM 815 C C . ALA A 1 105 ? -13.955 5.874 29.937 1.00 84.69 105 ALA A C 1
ATOM 817 O O . ALA A 1 105 ? -14.377 5.870 28.777 1.00 84.69 105 ALA A O 1
ATOM 818 N N . ASP A 1 106 ? -12.660 5.887 30.227 1.00 82.81 106 ASP A N 1
ATOM 819 C CA . ASP A 1 106 ? -11.588 5.876 29.233 1.00 82.81 106 ASP A CA 1
ATOM 820 C C . ASP A 1 106 ? -10.887 4.520 29.086 1.00 82.81 106 ASP A C 1
ATOM 822 O O . ASP A 1 106 ? -10.131 4.337 28.129 1.00 82.81 106 ASP A O 1
ATOM 826 N N . ARG A 1 107 ? -11.244 3.539 29.921 1.00 82.56 107 ARG A N 1
ATOM 827 C CA . ARG A 1 107 ? -10.759 2.154 29.874 1.00 82.56 107 ARG A CA 1
ATOM 828 C C . ARG A 1 107 ? -9.282 2.034 30.244 1.00 82.56 107 ARG A C 1
ATOM 830 O O . ARG A 1 107 ? -8.594 1.156 29.715 1.00 82.56 107 ARG A O 1
ATOM 837 N N . ASP A 1 108 ? -8.794 2.898 31.133 1.00 83.06 108 ASP A N 1
ATOM 838 C CA . ASP A 1 108 ? -7.414 2.875 31.635 1.00 83.06 108 ASP A CA 1
ATOM 839 C C . ASP A 1 108 ? -7.209 1.892 32.815 1.00 83.06 108 ASP A C 1
ATOM 841 O O . ASP A 1 108 ? -6.078 1.656 33.259 1.00 83.06 108 ASP A O 1
ATOM 845 N N . GLY A 1 109 ? -8.294 1.277 33.304 1.00 84.12 109 GLY A N 1
ATOM 846 C CA . GLY A 1 109 ? -8.303 0.330 34.416 1.00 84.12 109 GLY A CA 1
ATOM 847 C C . GLY A 1 109 ? -8.535 0.962 35.792 1.00 84.12 109 GLY A C 1
ATOM 848 O O . GLY A 1 109 ? -8.500 0.247 36.801 1.00 84.12 109 GLY A O 1
ATOM 849 N N . VAL A 1 110 ? -8.774 2.273 35.873 1.00 82.94 110 VAL A N 1
ATOM 850 C CA . VAL A 1 110 ? -9.132 2.993 37.099 1.00 82.94 110 VAL A CA 1
ATOM 851 C C . VAL A 1 110 ? -10.604 3.361 37.058 1.00 82.94 110 VAL A C 1
ATOM 853 O O . VAL A 1 110 ? -11.108 3.943 36.110 1.00 82.94 110 VAL A O 1
ATOM 856 N N . ALA A 1 111 ? -11.329 3.066 38.137 1.00 87.81 111 ALA A N 1
ATOM 857 C CA . ALA A 1 111 ? -12.700 3.549 38.225 1.00 87.81 111 ALA A CA 1
ATOM 858 C C . ALA A 1 111 ? -12.716 5.086 38.304 1.00 87.81 111 ALA A C 1
ATOM 860 O O . ALA A 1 111 ? -11.961 5.657 39.089 1.00 87.81 111 ALA A O 1
ATOM 861 N N . ASN A 1 112 ? -13.648 5.743 37.615 1.00 86.94 112 ASN A N 1
ATOM 862 C CA . ASN A 1 112 ? -13.807 7.201 37.543 1.00 86.94 112 ASN A CA 1
ATOM 863 C C . ASN A 1 112 ? -13.762 7.917 38.900 1.00 86.94 112 ASN A C 1
ATOM 865 O O . ASN A 1 112 ? -13.373 9.074 38.993 1.00 86.94 112 ASN A O 1
ATOM 869 N N . ARG A 1 113 ? -14.200 7.255 39.979 1.00 87.00 113 ARG A N 1
ATOM 870 C CA . ARG A 1 113 ? -14.138 7.792 41.347 1.00 87.00 113 ARG A CA 1
ATOM 871 C C . ARG A 1 113 ? -12.706 7.952 41.871 1.00 87.00 113 ARG A C 1
ATOM 873 O O . ARG A 1 113 ? -12.477 8.785 42.746 1.00 87.00 113 ARG A O 1
ATOM 880 N N . TYR A 1 114 ? -11.788 7.115 41.407 1.00 89.62 114 TYR A N 1
ATOM 881 C CA . TYR A 1 114 ? -10.367 7.132 41.751 1.00 89.62 114 TYR A CA 1
ATOM 882 C C . TYR A 1 114 ? -9.506 7.749 40.652 1.00 89.62 114 TYR A C 1
ATOM 884 O O . TYR A 1 114 ? -8.344 8.066 40.907 1.00 89.62 114 TYR A O 1
ATOM 892 N N . ASP A 1 115 ? -10.073 7.932 39.464 1.00 82.81 115 ASP A N 1
ATOM 893 C CA . ASP A 1 115 ? -9.394 8.562 38.354 1.00 82.81 115 ASP A CA 1
ATOM 894 C C . ASP A 1 115 ? -9.467 10.094 38.449 1.00 82.81 115 ASP A C 1
ATOM 896 O O . ASP A 1 115 ? -10.518 10.698 38.670 1.00 82.81 115 ASP A O 1
ATOM 900 N N . ARG A 1 116 ? -8.307 10.736 38.301 1.00 83.38 116 ARG A N 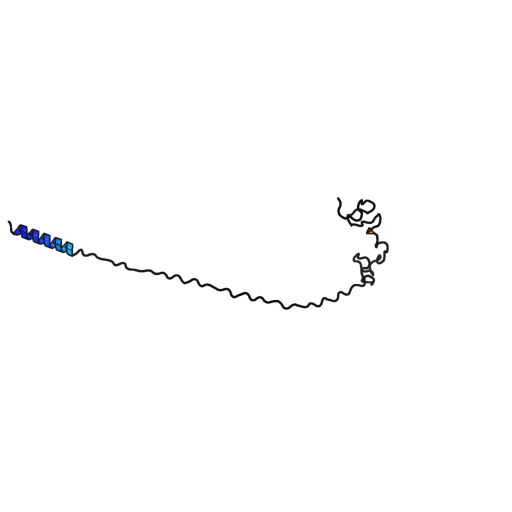1
ATOM 901 C CA . ARG A 1 116 ? -8.185 12.197 38.250 1.00 83.38 116 ARG A CA 1
ATOM 902 C C . ARG A 1 116 ? -8.589 12.750 36.890 1.00 83.38 116 ARG A C 1
ATOM 904 O O . ARG A 1 116 ? -8.937 13.928 36.812 1.00 83.38 116 ARG A O 1
ATOM 911 N N . ALA A 1 117 ? -8.543 11.927 35.847 1.00 84.81 117 ALA A N 1
ATOM 912 C CA . ALA A 1 117 ? -8.927 12.298 34.502 1.00 84.81 117 ALA A CA 1
ATOM 913 C C . ALA A 1 117 ? -9.813 11.212 33.856 1.00 84.81 117 ALA A C 1
ATOM 915 O O . ALA A 1 117 ? -9.395 10.677 32.844 1.00 84.81 117 ALA A O 1
ATOM 916 N N . PRO A 1 118 ? -11.068 11.010 34.331 1.00 79.06 118 PRO A N 1
ATOM 917 C CA . PRO A 1 118 ? -11.985 9.906 33.957 1.00 79.06 118 PRO A CA 1
ATOM 918 C C . PRO A 1 118 ? -12.344 9.734 32.472 1.00 79.06 118 PRO A C 1
ATOM 920 O O . PRO A 1 118 ? -13.253 8.988 32.126 1.00 79.06 118 PRO A O 1
ATOM 923 N N . ARG A 1 119 ? -11.784 10.556 31.591 1.00 80.00 119 ARG A N 1
ATOM 924 C CA . ARG A 1 119 ? -12.041 10.582 30.147 1.00 80.00 119 ARG A CA 1
ATOM 925 C C . ARG A 1 119 ? -10.736 10.691 29.356 1.00 80.00 119 ARG A C 1
ATOM 927 O O . ARG A 1 119 ? -10.769 11.067 28.184 1.00 80.00 119 ARG A O 1
ATOM 934 N N . ASN A 1 120 ? -9.599 10.449 29.997 1.00 79.44 120 ASN A N 1
ATOM 935 C CA . ASN A 1 120 ? -8.280 10.552 29.410 1.00 79.44 120 ASN A CA 1
ATOM 936 C C . ASN A 1 120 ? -7.513 9.230 29.603 1.00 79.44 120 ASN A C 1
ATOM 938 O O . ASN A 1 120 ? -6.842 9.057 30.618 1.00 79.44 120 ASN A O 1
ATOM 942 N N . PRO A 1 121 ? -7.469 8.366 28.573 1.00 74.19 121 PRO A N 1
ATOM 943 C CA . PRO A 1 121 ? -6.836 7.048 28.665 1.00 74.19 121 PRO A CA 1
ATOM 944 C C . PRO A 1 121 ? -5.307 7.104 28.826 1.00 74.19 121 PRO A C 1
ATOM 946 O O . PRO A 1 121 ? -4.651 6.075 28.992 1.00 74.19 121 PRO A O 1
ATOM 949 N N . TYR A 1 122 ? -4.708 8.294 28.721 1.00 68.31 122 TYR A N 1
ATOM 950 C CA . TYR A 1 122 ? -3.275 8.504 28.858 1.00 68.31 122 TYR A CA 1
ATOM 951 C C . TYR A 1 122 ? -2.946 9.012 30.262 1.00 68.31 122 TYR A C 1
ATOM 953 O O . TYR A 1 122 ? -3.175 10.179 30.590 1.00 68.31 122 TYR A O 1
ATOM 961 N N . ARG A 1 123 ? -2.348 8.136 31.077 1.00 59.44 123 ARG A N 1
ATOM 962 C CA . ARG A 1 123 ? -1.755 8.506 32.366 1.00 59.44 123 ARG A CA 1
ATOM 963 C C . ARG A 1 123 ? -0.524 9.389 32.151 1.00 59.44 123 ARG A C 1
ATOM 965 O O . ARG A 1 123 ? 0.460 8.929 31.572 1.00 59.44 123 ARG A O 1
ATOM 972 N N . TYR A 1 124 ? -0.582 10.622 32.647 1.00 59.25 124 TYR A N 1
ATOM 973 C CA . TYR A 1 124 ? 0.570 11.515 32.793 1.00 59.25 124 TYR A CA 1
ATOM 974 C C . TYR A 1 124 ? 1.000 11.592 34.257 1.00 59.25 124 TYR A C 1
ATOM 976 O O . TYR A 1 124 ? 0.103 11.662 35.130 1.00 59.25 124 TYR A O 1
#

Secondary structure (DSSP, 8-state):
--HHHHHHHHHHHHHHHHHHHTT-------------PPPPP--PPPPPP--PPPPP--PPPP------TTSTTS-SSSSSS-TTT-TTTT-TTTTTTTTSTTS-SS-SSS-TTT-SSTT--S--

Foldseek 3Di:
DDPVVVVVVVVVVVVVVVVVVVPPDDDPPPDDDDDDDDDDDDDDDDPDDDDDDDDDDDDDPDPPPPPPLPDQQHVVLPPPDGCVRDPPSDPPVNVCQLVDQQHQVCPCPDRVVRDPCSNDNDDD

Sequence (124 aa):
MNRSVTFRSAVAAALGLAALAASTASHARGDFQISIGVPAPVYYSEPAPYYYQPSPVYVQPQPVYGHQRRGAWGDRDGDGIPNAHDRWDNSRRHVNQADRPWGDADRDGVANRYDRAPRNPYRY